Protein AF-A0A6L8FUV5-F1 (afdb_monomer_lite)

Structure (mmCIF, N/CA/C/O backbone):
data_AF-A0A6L8FUV5-F1
#
_entry.id   AF-A0A6L8FUV5-F1
#
loop_
_atom_site.group_PDB
_atom_site.id
_atom_site.type_symbol
_atom_site.label_atom_id
_atom_site.label_alt_id
_atom_site.label_comp_id
_atom_site.label_asym_id
_atom_site.label_entity_id
_atom_site.label_seq_id
_atom_site.pdbx_PDB_ins_code
_atom_site.Cartn_x
_atom_site.Cartn_y
_atom_site.Cartn_z
_atom_site.occupancy
_atom_site.B_iso_or_equiv
_atom_site.auth_seq_id
_atom_site.auth_comp_id
_atom_site.auth_asym_id
_atom_site.auth_atom_id
_atom_site.pdbx_PDB_model_num
ATOM 1 N N . MET A 1 1 ? 2.257 49.151 -21.844 1.00 56.41 1 MET A N 1
ATOM 2 C CA . MET A 1 1 ? 3.592 48.661 -21.426 1.00 56.41 1 MET A CA 1
ATOM 3 C C . MET A 1 1 ? 3.677 48.172 -19.971 1.00 56.41 1 MET A C 1
ATOM 5 O O . MET A 1 1 ? 4.756 47.752 -19.595 1.00 56.41 1 MET A O 1
ATOM 9 N N . LEU A 1 2 ? 2.595 48.133 -19.169 1.00 50.31 2 LEU A N 1
ATOM 10 C CA . LEU A 1 2 ? 2.644 47.531 -17.815 1.00 50.31 2 LEU A CA 1
ATOM 11 C C . LEU A 1 2 ? 1.896 46.191 -17.678 1.00 50.31 2 LEU A C 1
ATOM 13 O O . LEU A 1 2 ? 2.239 45.391 -16.820 1.00 50.31 2 LEU A O 1
ATOM 17 N N . LEU A 1 3 ? 0.916 45.908 -18.542 1.00 48.56 3 LEU A N 1
ATOM 18 C CA . LEU A 1 3 ? 0.110 44.680 -18.451 1.00 48.56 3 LEU A CA 1
ATOM 19 C C . LEU A 1 3 ? 0.784 43.441 -19.067 1.00 48.56 3 LEU A C 1
ATOM 21 O O . LEU A 1 3 ? 0.430 42.326 -18.712 1.00 48.56 3 LEU A O 1
ATOM 25 N N . LEU A 1 4 ? 1.783 43.621 -19.940 1.00 51.88 4 LEU A N 1
ATOM 26 C CA . LEU A 1 4 ? 2.503 42.507 -20.578 1.00 51.88 4 LEU A CA 1
ATOM 27 C C . LEU A 1 4 ? 3.668 41.963 -19.727 1.00 51.88 4 LEU A C 1
ATOM 29 O O . LEU A 1 4 ? 4.172 40.882 -20.004 1.00 51.88 4 LEU A O 1
ATOM 33 N N . ALA A 1 5 ? 4.101 42.704 -18.702 1.00 53.44 5 ALA A N 1
ATOM 34 C CA . ALA A 1 5 ? 5.268 42.354 -17.889 1.00 53.44 5 ALA A CA 1
ATOM 35 C C . ALA A 1 5 ? 4.938 41.416 -16.710 1.00 53.44 5 ALA A C 1
ATOM 37 O O . ALA A 1 5 ? 5.829 40.746 -16.197 1.00 53.44 5 ALA A O 1
ATOM 38 N N . CYS A 1 6 ? 3.669 41.326 -16.295 1.00 51.09 6 CYS A N 1
ATOM 39 C CA . CYS A 1 6 ? 3.273 40.538 -15.119 1.00 51.09 6 CYS A CA 1
ATOM 40 C C . CYS A 1 6 ? 3.114 39.029 -15.376 1.00 51.09 6 CYS A C 1
ATOM 42 O O . CYS A 1 6 ? 3.098 38.260 -14.421 1.00 51.09 6 CYS A O 1
ATOM 44 N N . CYS A 1 7 ? 3.016 38.572 -16.629 1.00 54.59 7 CYS A N 1
ATOM 45 C CA . CYS A 1 7 ? 2.839 37.141 -16.920 1.00 54.59 7 CYS A CA 1
ATOM 46 C C . CYS A 1 7 ? 4.141 36.320 -16.863 1.00 54.59 7 CYS A C 1
ATOM 48 O O . CYS A 1 7 ? 4.081 35.097 -16.900 1.00 54.59 7 CYS A O 1
ATOM 50 N N . LEU A 1 8 ? 5.307 36.963 -16.749 1.00 56.97 8 LEU A N 1
ATOM 51 C CA . LEU A 1 8 ? 6.618 36.296 -16.727 1.00 56.97 8 LEU A CA 1
ATOM 52 C C . LEU A 1 8 ? 7.099 35.907 -15.316 1.00 56.97 8 LEU A C 1
ATOM 54 O O . LEU A 1 8 ? 8.185 35.355 -15.177 1.00 56.97 8 LEU A O 1
ATOM 58 N N . LEU A 1 9 ? 6.308 36.188 -14.275 1.00 60.97 9 LEU A N 1
ATOM 59 C CA . LEU A 1 9 ? 6.670 35.962 -12.868 1.00 60.97 9 LEU A CA 1
ATOM 60 C C . LEU A 1 9 ? 5.755 34.953 -12.154 1.00 60.97 9 LEU A C 1
ATOM 62 O O . LEU A 1 9 ? 5.765 34.876 -10.927 1.00 60.97 9 LEU A O 1
ATOM 66 N N . ALA A 1 10 ? 4.959 34.175 -12.892 1.00 65.44 10 ALA A N 1
ATOM 67 C CA . ALA A 1 10 ? 4.224 33.074 -12.281 1.00 65.44 10 ALA A CA 1
ATOM 68 C C . ALA A 1 10 ? 5.213 31.949 -11.910 1.00 65.44 10 ALA A C 1
ATOM 70 O O . ALA A 1 10 ? 5.972 31.511 -12.779 1.00 65.44 10 ALA A O 1
ATOM 71 N N . PRO A 1 11 ? 5.236 31.466 -10.654 1.00 60.16 11 PRO A N 1
ATOM 72 C CA . PRO A 1 11 ? 6.030 30.299 -10.303 1.00 60.16 11 PRO A CA 1
ATOM 73 C C . PRO A 1 11 ? 5.541 29.115 -11.138 1.00 60.16 11 PRO A C 1
ATOM 75 O O . PRO A 1 11 ? 4.346 28.816 -11.163 1.00 60.16 11 PRO A O 1
ATOM 78 N N . VAL A 1 12 ? 6.460 28.447 -11.836 1.00 66.44 12 VAL A N 1
ATOM 79 C CA . VAL A 1 12 ? 6.174 27.163 -12.477 1.00 66.44 12 VAL A CA 1
ATOM 80 C C . VAL A 1 12 ? 5.816 26.201 -11.349 1.00 66.44 12 VAL A C 1
ATOM 82 O O . VAL A 1 12 ? 6.688 25.770 -10.595 1.00 66.44 12 VAL A O 1
ATOM 85 N N . ALA A 1 13 ? 4.525 25.918 -11.177 1.00 63.41 13 ALA A N 1
ATOM 86 C CA . ALA A 1 13 ? 4.099 24.845 -10.294 1.00 63.41 13 ALA A CA 1
ATOM 87 C C . ALA A 1 13 ? 4.760 23.550 -10.796 1.00 63.41 13 ALA A C 1
ATOM 89 O O . ALA A 1 13 ? 4.796 23.334 -12.012 1.00 63.41 13 ALA A O 1
ATOM 90 N N . PRO A 1 14 ? 5.316 22.705 -9.912 1.00 56.66 14 PRO A N 1
ATOM 91 C CA . PRO A 1 14 ? 5.923 21.455 -10.340 1.00 56.66 14 PRO A CA 1
ATOM 92 C C . PRO A 1 14 ? 4.880 20.656 -11.126 1.00 56.66 14 PRO A C 1
ATOM 94 O O . PRO A 1 14 ? 3.796 20.371 -10.619 1.00 56.66 14 PRO A O 1
ATOM 97 N N . LEU A 1 15 ? 5.190 20.336 -12.384 1.00 56.28 15 LEU A N 1
ATOM 98 C CA . LEU A 1 15 ? 4.361 19.463 -13.201 1.00 56.28 15 LEU A CA 1
ATOM 99 C C . LEU A 1 15 ? 4.454 18.068 -12.575 1.00 56.28 15 LEU A C 1
ATOM 101 O O . LEU A 1 15 ? 5.511 17.438 -12.604 1.00 56.28 15 LEU A O 1
ATOM 105 N N . TRP A 1 16 ? 3.373 17.598 -11.960 1.00 54.22 16 TRP A N 1
ATOM 106 C CA . TRP A 1 16 ? 3.305 16.222 -11.484 1.00 54.22 16 TRP A CA 1
ATOM 107 C C . TRP A 1 16 ? 3.257 15.323 -12.719 1.00 54.22 16 TRP A C 1
ATOM 109 O O . TRP A 1 16 ? 2.202 15.176 -13.330 1.00 54.22 16 TRP A O 1
ATOM 119 N N . ALA A 1 17 ? 4.385 14.747 -13.131 1.00 45.31 17 ALA A N 1
ATOM 120 C CA . ALA A 1 17 ? 4.377 13.684 -14.128 1.00 45.31 17 ALA A CA 1
ATOM 121 C C . ALA A 1 17 ? 3.714 12.439 -13.507 1.00 45.31 17 ALA A C 1
ATOM 123 O O . ALA A 1 17 ? 4.305 11.762 -12.669 1.00 45.31 17 ALA A O 1
ATOM 124 N N . HIS A 1 18 ? 2.464 12.184 -13.897 1.00 52.88 18 HIS A N 1
ATOM 125 C CA . HIS A 1 18 ? 1.641 11.023 -13.519 1.00 52.88 18 HIS A CA 1
ATOM 126 C C . HIS A 1 18 ? 0.955 10.399 -14.753 1.00 52.88 18 HIS A C 1
ATOM 128 O O . HIS A 1 18 ? -0.011 9.660 -14.628 1.00 52.88 18 HIS A O 1
ATOM 134 N N . CYS A 1 19 ? 1.405 10.776 -15.955 1.00 56.56 19 CYS A N 1
ATOM 135 C CA . CYS A 1 19 ? 0.534 10.949 -17.119 1.00 56.56 19 CYS A CA 1
ATOM 136 C C . CYS A 1 19 ? 0.358 9.730 -18.039 1.00 56.56 19 CYS A C 1
ATOM 138 O O . CYS A 1 19 ? -0.220 9.917 -19.100 1.00 56.56 19 CYS A O 1
ATOM 140 N N . GLU A 1 20 ? 0.882 8.542 -17.715 1.00 62.28 20 GLU A N 1
ATOM 141 C CA . GLU A 1 20 ? 0.783 7.343 -18.590 1.00 62.28 20 GLU A CA 1
ATOM 142 C C . GLU A 1 20 ? 1.268 7.568 -20.048 1.00 62.28 20 GLU A C 1
ATOM 144 O O . GLU A 1 20 ? 0.934 6.834 -20.972 1.00 62.28 20 GLU A O 1
ATOM 149 N N . ILE A 1 21 ? 2.097 8.592 -20.261 1.00 61.91 21 ILE A N 1
ATOM 150 C CA . ILE A 1 21 ? 2.781 8.921 -21.520 1.00 61.91 21 ILE A CA 1
ATOM 151 C C . ILE A 1 21 ? 4.257 8.552 -21.313 1.00 61.91 21 ILE A C 1
ATOM 153 O O . ILE A 1 21 ? 4.747 8.743 -20.193 1.00 61.91 21 ILE A O 1
ATOM 157 N N . PRO A 1 22 ? 4.998 8.062 -22.331 1.00 63.16 22 PRO A N 1
ATOM 158 C CA . PRO A 1 22 ? 6.407 7.677 -22.199 1.00 63.16 22 PRO A CA 1
ATOM 159 C C . PRO A 1 22 ? 7.311 8.902 -21.972 1.00 63.16 22 PRO A C 1
ATOM 161 O O . PRO A 1 22 ? 8.020 9.362 -22.862 1.00 63.16 22 PRO A O 1
ATOM 164 N N . CYS A 1 23 ? 7.265 9.459 -20.763 1.00 71.75 23 CYS A N 1
ATOM 165 C CA . CYS A 1 23 ? 7.994 10.660 -20.371 1.00 71.75 23 CYS A CA 1
ATOM 166 C C . CYS A 1 23 ? 9.425 10.355 -19.910 1.00 71.75 23 CYS A C 1
ATOM 168 O O . CYS A 1 23 ? 10.246 11.264 -19.843 1.00 71.75 23 CYS A O 1
ATOM 170 N N . GLY A 1 24 ? 9.730 9.092 -19.585 1.00 71.06 24 GLY A N 1
ATOM 171 C CA . GLY A 1 24 ? 11.054 8.661 -19.131 1.00 71.06 24 GLY A CA 1
ATOM 172 C C . GLY A 1 24 ? 11.455 9.169 -17.740 1.00 71.06 24 GLY A C 1
ATOM 173 O O . GLY A 1 24 ? 12.610 9.015 -17.352 1.00 71.06 24 GLY A O 1
ATOM 174 N N . ILE A 1 25 ? 10.531 9.782 -16.992 1.00 78.12 25 ILE A N 1
ATOM 175 C CA . ILE A 1 25 ? 10.783 10.335 -15.657 1.00 78.12 25 ILE A CA 1
ATOM 176 C C . ILE A 1 25 ? 10.320 9.322 -14.614 1.00 78.12 25 ILE A C 1
ATOM 178 O O . ILE A 1 25 ? 9.123 9.115 -14.425 1.00 78.12 25 ILE A O 1
ATOM 182 N N . TYR A 1 26 ? 11.281 8.726 -13.913 1.00 82.75 26 TYR A N 1
ATOM 183 C CA . TYR A 1 26 ? 11.046 7.687 -12.917 1.00 82.75 26 TYR A CA 1
ATOM 184 C C . TYR A 1 26 ? 11.733 8.052 -11.595 1.00 82.75 26 TYR A C 1
ATOM 186 O O . TYR A 1 26 ? 12.889 8.467 -11.578 1.00 82.75 26 TYR A O 1
ATOM 194 N N . GLY A 1 27 ? 11.013 7.900 -10.485 1.00 86.31 27 GLY A N 1
ATOM 195 C CA . GLY A 1 27 ? 11.493 8.076 -9.115 1.00 86.31 27 GLY A CA 1
ATOM 196 C C . GLY A 1 27 ? 11.312 6.797 -8.297 1.00 86.31 27 GLY A C 1
ATOM 197 O O . GLY A 1 27 ? 10.603 6.812 -7.293 1.00 86.31 27 GLY A O 1
AT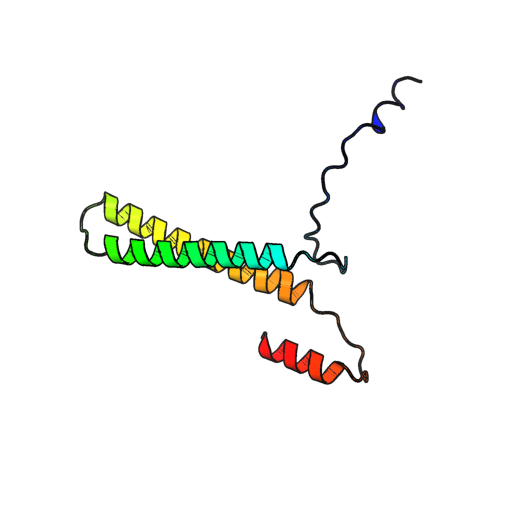OM 198 N N . ASP A 1 28 ? 11.909 5.691 -8.751 1.00 89.06 28 ASP A N 1
ATOM 199 C CA . ASP A 1 28 ? 11.694 4.341 -8.201 1.00 89.06 28 ASP A CA 1
ATOM 200 C C . ASP A 1 28 ? 11.969 4.265 -6.693 1.00 89.06 28 ASP A C 1
ATOM 202 O O . ASP A 1 28 ? 11.180 3.687 -5.951 1.00 89.06 28 ASP A O 1
ATOM 206 N N . GLU A 1 29 ? 13.044 4.899 -6.222 1.00 90.19 29 GLU A N 1
ATOM 207 C CA . GLU A 1 29 ? 13.408 4.915 -4.802 1.00 90.19 29 GLU A CA 1
ATOM 208 C C . GLU A 1 29 ? 12.292 5.514 -3.936 1.00 9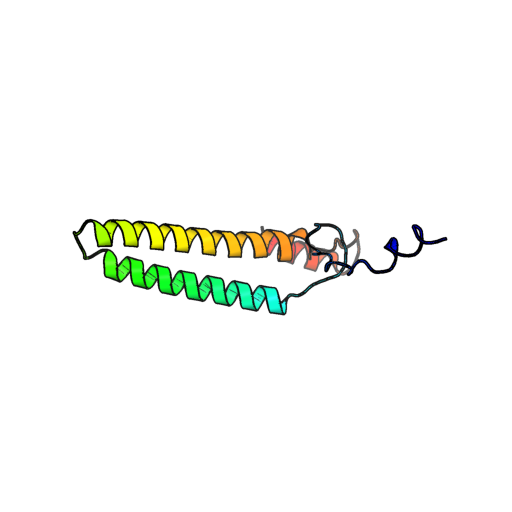0.19 29 GLU A C 1
ATOM 210 O O . GLU A 1 29 ? 11.887 4.914 -2.943 1.00 90.19 29 GLU A O 1
ATOM 215 N N . ALA A 1 30 ? 11.705 6.636 -4.362 1.00 91.12 30 ALA A N 1
ATOM 216 C CA . ALA A 1 30 ? 10.585 7.248 -3.653 1.00 91.12 30 ALA A CA 1
ATOM 217 C C . ALA A 1 30 ? 9.338 6.346 -3.646 1.00 91.12 30 ALA A C 1
ATOM 219 O O . ALA A 1 30 ? 8.579 6.355 -2.679 1.00 91.12 30 ALA A O 1
ATOM 220 N N . ARG A 1 31 ? 9.120 5.549 -4.705 1.00 92.62 31 ARG A N 1
ATOM 221 C CA . ARG A 1 31 ? 8.021 4.569 -4.753 1.00 92.62 31 ARG A CA 1
ATOM 222 C C . ARG A 1 31 ? 8.263 3.412 -3.793 1.00 92.62 31 ARG A C 1
ATOM 224 O O . ARG A 1 31 ? 7.337 3.030 -3.088 1.00 92.62 31 ARG A O 1
ATOM 231 N N . PHE A 1 32 ? 9.487 2.896 -3.717 1.00 93.50 32 PHE A N 1
ATOM 232 C CA . PHE A 1 32 ? 9.825 1.840 -2.764 1.00 93.50 32 PHE A CA 1
ATOM 233 C C . PHE A 1 32 ? 9.734 2.312 -1.314 1.00 93.50 32 PHE A C 1
ATOM 235 O O . PHE A 1 32 ? 9.198 1.581 -0.486 1.00 93.50 32 PHE A O 1
ATOM 242 N N . VAL A 1 33 ? 10.182 3.535 -1.012 1.00 97.31 33 VAL A N 1
ATOM 243 C CA . VAL A 1 33 ? 10.022 4.131 0.324 1.00 97.31 33 VAL A CA 1
ATOM 244 C C . VAL A 1 33 ? 8.541 4.232 0.700 1.00 97.31 33 VAL A C 1
ATOM 246 O O . VAL A 1 33 ? 8.166 3.792 1.784 1.00 97.31 33 VAL A O 1
ATOM 249 N N . ALA A 1 34 ? 7.690 4.725 -0.205 1.00 95.69 34 ALA A N 1
ATOM 250 C CA . ALA A 1 34 ? 6.249 4.810 0.038 1.00 95.69 34 ALA A CA 1
ATOM 251 C C . ALA A 1 34 ? 5.600 3.425 0.236 1.00 95.69 34 ALA A C 1
ATOM 253 O O . ALA A 1 34 ? 4.825 3.241 1.169 1.00 95.69 34 ALA A O 1
ATOM 254 N N . ILE A 1 35 ? 5.965 2.425 -0.578 1.00 97.69 35 ILE A N 1
ATOM 255 C CA . ILE A 1 35 ? 5.478 1.044 -0.412 1.00 97.69 35 ILE A CA 1
ATOM 256 C C . ILE A 1 35 ? 5.915 0.468 0.943 1.00 97.69 35 ILE A C 1
ATOM 258 O O . ILE A 1 35 ? 5.120 -0.188 1.612 1.00 97.69 35 ILE A O 1
ATOM 262 N N . ALA A 1 36 ? 7.156 0.709 1.376 1.00 98.25 36 ALA A N 1
ATOM 263 C CA . ALA A 1 36 ? 7.638 0.248 2.678 1.00 98.25 36 ALA A CA 1
ATOM 264 C C . ALA A 1 36 ? 6.870 0.899 3.846 1.00 98.25 36 ALA A C 1
ATOM 266 O O . ALA A 1 36 ? 6.575 0.240 4.847 1.00 98.25 36 ALA A O 1
ATOM 267 N N . GLU A 1 37 ? 6.504 2.175 3.712 1.00 98.44 37 GLU A N 1
ATOM 268 C CA . GLU A 1 37 ? 5.650 2.876 4.674 1.00 98.44 37 GLU A CA 1
ATOM 269 C C . GLU A 1 37 ? 4.220 2.302 4.702 1.00 98.44 37 GLU A C 1
ATOM 271 O O . GLU A 1 37 ? 3.679 2.044 5.784 1.00 98.44 37 GLU A O 1
ATOM 276 N N . ASP A 1 38 ? 3.627 2.023 3.535 1.00 98.69 38 ASP A N 1
ATOM 277 C CA . ASP A 1 38 ? 2.321 1.361 3.430 1.00 98.69 38 ASP A CA 1
ATOM 278 C C . ASP A 1 38 ? 2.347 -0.035 4.083 1.00 98.69 38 ASP A C 1
ATOM 280 O O . ASP A 1 38 ? 1.450 -0.364 4.861 1.00 98.69 38 ASP A O 1
ATOM 284 N N . LEU A 1 39 ? 3.400 -0.830 3.850 1.00 98.69 39 LEU A N 1
ATOM 285 C CA . LEU A 1 39 ? 3.587 -2.148 4.475 1.00 98.69 39 LEU A CA 1
ATOM 286 C C . LEU A 1 39 ? 3.682 -2.049 6.001 1.00 98.69 39 LEU A C 1
ATOM 288 O O . LEU A 1 39 ? 2.965 -2.753 6.712 1.00 98.69 39 LEU A O 1
ATOM 292 N N . THR A 1 40 ? 4.491 -1.118 6.512 1.00 98.75 40 THR A N 1
ATOM 293 C CA . THR A 1 40 ? 4.611 -0.869 7.959 1.00 98.75 40 THR A CA 1
ATOM 294 C C . THR A 1 40 ? 3.253 -0.495 8.567 1.00 98.75 40 THR A C 1
ATOM 296 O O . THR A 1 40 ? 2.893 -0.915 9.671 1.00 98.75 40 THR A O 1
ATOM 299 N N . THR A 1 41 ? 2.452 0.280 7.833 1.00 98.69 41 THR A N 1
ATOM 300 C CA . THR A 1 41 ? 1.117 0.697 8.272 1.00 98.69 41 THR A CA 1
ATOM 301 C C . THR A 1 41 ? 0.117 -0.462 8.257 1.00 98.69 41 THR A C 1
ATOM 303 O O . THR A 1 41 ? -0.706 -0.576 9.173 1.00 98.69 41 THR A O 1
ATOM 306 N N . ILE A 1 42 ? 0.200 -1.356 7.268 1.00 98.88 42 ILE A N 1
ATOM 307 C CA . ILE A 1 42 ? -0.573 -2.604 7.208 1.00 98.88 42 ILE A CA 1
ATOM 308 C C . ILE A 1 42 ? -0.239 -3.495 8.410 1.00 98.88 42 ILE A C 1
ATOM 310 O O . ILE A 1 42 ? -1.156 -3.922 9.112 1.00 98.88 42 ILE A O 1
ATOM 314 N N . GLU A 1 43 ? 1.044 -3.716 8.704 1.00 98.81 43 GLU A N 1
ATOM 315 C CA . GLU A 1 43 ? 1.497 -4.534 9.841 1.00 98.81 43 GLU A CA 1
ATOM 316 C C . GLU A 1 43 ? 0.988 -3.988 11.180 1.00 98.81 43 GLU A C 1
ATOM 318 O O . GLU A 1 43 ? 0.452 -4.727 12.018 1.00 98.81 43 GLU A O 1
ATOM 323 N N . LYS A 1 44 ? 1.072 -2.666 11.363 1.00 98.75 44 LYS A N 1
ATOM 324 C CA . LYS A 1 44 ? 0.512 -2.000 12.540 1.00 98.75 44 LYS A CA 1
ATOM 325 C C . LYS A 1 44 ? -1.004 -2.179 12.620 1.00 98.75 44 LYS A C 1
ATOM 327 O O . LYS A 1 44 ? -1.521 -2.504 13.687 1.00 98.75 44 LYS A O 1
ATOM 332 N N . SER A 1 45 ? -1.711 -1.994 11.504 1.00 98.75 45 SER A N 1
ATOM 333 C CA . SER A 1 45 ? -3.168 -2.159 11.445 1.00 98.75 45 SER A CA 1
ATOM 334 C C . SER A 1 45 ? -3.573 -3.589 11.812 1.00 98.75 45 SER A C 1
ATOM 336 O O . SER A 1 45 ? -4.496 -3.779 12.598 1.00 98.75 45 SER A O 1
ATOM 338 N N . MET A 1 46 ? -2.845 -4.597 11.322 1.00 98.75 46 MET A N 1
ATOM 339 C CA . MET A 1 46 ? -3.065 -6.005 11.667 1.00 98.75 46 MET A CA 1
ATOM 340 C C . MET A 1 46 ? -2.855 -6.287 13.156 1.00 98.75 46 MET A C 1
ATOM 342 O O . MET A 1 46 ? -3.687 -6.954 13.770 1.00 98.75 46 MET A O 1
ATOM 346 N N . THR A 1 47 ? -1.787 -5.746 13.747 1.00 98.62 47 THR A N 1
ATOM 347 C CA . THR A 1 47 ? -1.526 -5.871 15.191 1.00 98.62 47 THR A CA 1
ATOM 348 C C . THR A 1 47 ? -2.677 -5.285 16.013 1.00 98.62 47 THR A C 1
ATOM 350 O O . THR A 1 47 ? -3.206 -5.945 16.904 1.00 98.62 47 THR A O 1
ATOM 353 N N . GLN A 1 48 ? -3.138 -4.082 15.662 1.00 98.62 48 GLN A N 1
ATOM 354 C CA . GLN A 1 48 ? -4.247 -3.421 16.357 1.00 98.62 48 GLN A CA 1
ATOM 355 C C . GLN A 1 48 ? -5.577 -4.172 16.208 1.00 98.62 48 GLN A C 1
ATOM 357 O O . GLN A 1 48 ? -6.343 -4.265 17.165 1.00 98.62 48 GLN A O 1
ATOM 362 N N . ILE A 1 49 ? -5.853 -4.753 15.035 1.00 98.69 49 ILE A N 1
ATOM 363 C CA . ILE A 1 49 ? -7.034 -5.606 14.829 1.00 98.69 49 ILE A CA 1
ATOM 364 C C . ILE A 1 49 ? -7.003 -6.801 15.788 1.00 98.69 49 ILE A C 1
ATOM 366 O O . ILE A 1 49 ? -8.016 -7.088 16.423 1.00 98.69 49 ILE A O 1
ATOM 370 N N . ALA A 1 50 ? -5.854 -7.473 15.921 1.00 98.31 50 ALA A N 1
ATOM 371 C CA . ALA A 1 50 ? -5.710 -8.620 16.814 1.00 98.31 50 ALA A CA 1
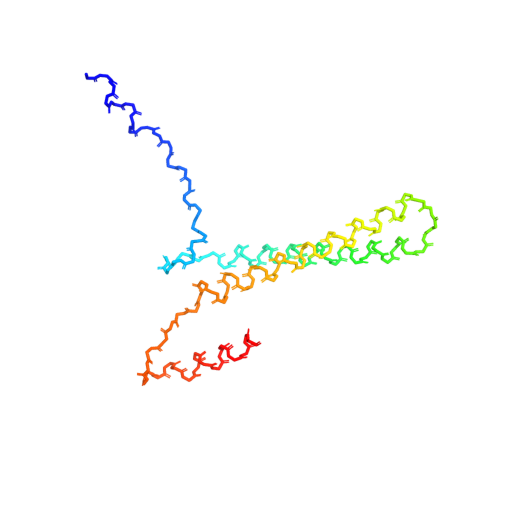ATOM 372 C C . ALA A 1 50 ? -5.919 -8.238 18.292 1.00 98.31 50 ALA A C 1
ATOM 374 O O . ALA A 1 50 ? -6.614 -8.951 19.014 1.00 98.31 50 ALA A O 1
ATOM 375 N N . GLU A 1 51 ? -5.378 -7.097 18.728 1.00 97.88 51 GLU A N 1
ATOM 376 C CA . GLU A 1 51 ? -5.551 -6.577 20.093 1.00 97.88 51 GLU A CA 1
ATOM 377 C C . GLU A 1 51 ? -7.011 -6.208 20.414 1.00 97.88 51 GLU A C 1
ATOM 379 O O . GLU A 1 51 ? -7.497 -6.456 21.521 1.00 97.88 51 GLU A O 1
ATOM 384 N N . LEU A 1 52 ? -7.727 -5.616 19.453 1.00 98.44 52 LEU A N 1
ATOM 385 C CA . LEU A 1 52 ? -9.106 -5.152 19.639 1.00 98.44 52 LEU A CA 1
ATOM 386 C C . LEU A 1 52 ? -10.143 -6.270 19.489 1.00 98.44 52 LEU A C 1
ATOM 388 O O . LEU A 1 52 ? -11.222 -6.168 20.068 1.00 98.44 52 LEU A O 1
ATOM 392 N N . ALA A 1 53 ? -9.833 -7.346 18.760 1.00 96.25 53 ALA A N 1
ATOM 393 C CA . ALA A 1 53 ? -10.759 -8.458 18.522 1.00 96.25 53 ALA A CA 1
ATOM 394 C C . ALA A 1 53 ? -11.215 -9.176 19.808 1.00 96.25 53 ALA A C 1
ATOM 396 O O . ALA A 1 53 ? -12.268 -9.809 19.816 1.00 96.25 53 ALA A O 1
ATOM 397 N N . GLY A 1 54 ? -10.444 -9.075 20.897 1.00 94.12 54 GLY A N 1
ATOM 398 C CA . GLY A 1 54 ? -10.803 -9.625 22.209 1.00 94.12 54 GLY A CA 1
ATOM 399 C C . GLY A 1 54 ? -11.710 -8.730 23.061 1.00 94.12 54 GLY A C 1
ATOM 400 O O . GLY A 1 54 ? -12.064 -9.117 24.173 1.00 94.12 54 GLY A O 1
ATOM 401 N N . GLN A 1 55 ? -12.062 -7.534 22.584 1.00 97.06 55 GLN A N 1
ATOM 402 C CA . GLN A 1 55 ? -12.816 -6.534 23.343 1.00 97.06 55 GLN A CA 1
ATOM 403 C C . GLN A 1 55 ? -14.276 -6.483 22.878 1.00 97.06 55 GLN A C 1
ATOM 405 O O . GLN A 1 55 ? -14.573 -6.658 21.699 1.00 97.06 55 GLN A O 1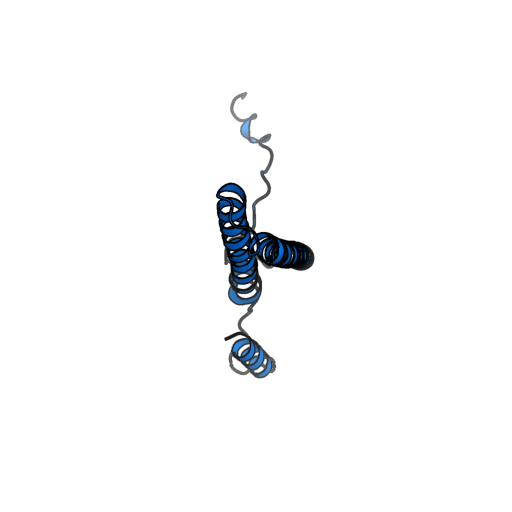
ATOM 410 N N . SER A 1 56 ? -15.205 -6.243 23.808 1.00 96.31 56 SER A N 1
ATOM 411 C CA . SER A 1 56 ? -16.653 -6.303 23.545 1.00 96.31 56 SER A CA 1
ATOM 412 C C . SER A 1 56 ? -17.368 -4.955 23.642 1.00 96.31 56 SER A C 1
ATOM 414 O O . SER A 1 56 ? -18.593 -4.902 23.539 1.00 96.31 56 SER A O 1
ATOM 416 N N . ASP A 1 57 ? -16.647 -3.866 23.898 1.00 98.25 57 ASP A N 1
ATOM 417 C CA . ASP A 1 57 ? -17.236 -2.536 23.984 1.00 98.25 57 ASP A CA 1
ATOM 418 C C . ASP A 1 57 ? -17.386 -1.879 22.599 1.00 98.25 57 ASP A C 1
ATOM 420 O O . ASP A 1 57 ? -16.679 -2.181 21.633 1.00 98.25 57 ASP A O 1
ATOM 424 N N . ALA A 1 58 ? -18.337 -0.948 22.501 1.00 98.25 58 ALA A N 1
ATOM 425 C CA . ALA A 1 58 ? -18.669 -0.289 21.241 1.00 98.25 58 ALA A CA 1
ATOM 426 C C . ALA A 1 58 ? -17.521 0.574 20.691 1.00 98.25 58 ALA A C 1
ATOM 428 O O . ALA A 1 58 ? -17.405 0.747 19.476 1.00 98.25 58 ALA A O 1
ATOM 429 N N . GLN A 1 59 ? -16.676 1.135 21.559 1.00 98.25 59 GLN A N 1
ATOM 430 C CA . GLN A 1 59 ? -15.546 1.942 21.117 1.00 98.25 59 GLN A CA 1
ATOM 431 C C . GLN A 1 59 ? -14.522 1.054 20.408 1.00 98.25 59 GLN A C 1
ATOM 433 O O . GLN A 1 59 ? -14.100 1.394 19.302 1.00 98.25 59 GLN A O 1
ATOM 438 N N . SER A 1 60 ? -14.184 -0.093 20.985 1.00 98.38 60 SER A N 1
ATOM 439 C CA . SER A 1 60 ? -13.238 -1.040 20.397 1.00 98.38 60 SER A CA 1
ATOM 440 C C . SER A 1 60 ? -13.748 -1.655 19.102 1.00 98.38 60 SER A C 1
ATOM 442 O O . SER A 1 60 ? -12.989 -1.733 18.136 1.00 98.38 60 SER A O 1
ATOM 444 N N . ALA A 1 61 ? -15.047 -1.955 19.008 1.00 98.44 61 ALA A N 1
ATOM 445 C CA . ALA A 1 61 ? -15.665 -2.378 17.750 1.00 98.44 61 ALA A CA 1
ATOM 446 C C . ALA A 1 61 ? -15.510 -1.320 16.637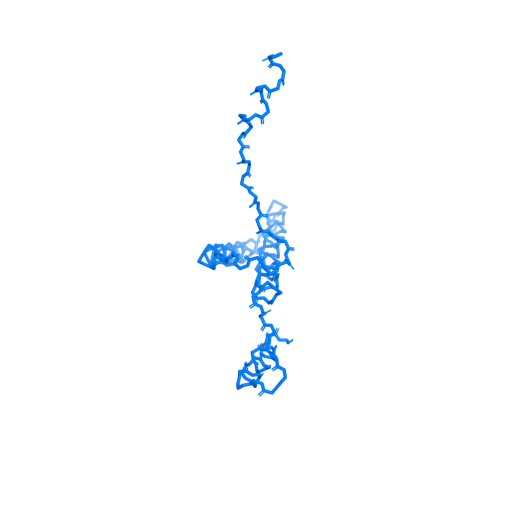 1.00 98.44 61 ALA A C 1
ATOM 448 O O . ALA A 1 61 ? -15.118 -1.636 15.512 1.00 98.44 61 ALA A O 1
ATOM 449 N N . ASN A 1 62 ? -15.747 -0.043 16.959 1.00 98.56 62 ASN A N 1
ATOM 450 C CA . ASN A 1 62 ? -15.577 1.054 16.005 1.00 98.56 62 ASN A CA 1
ATOM 451 C C . ASN A 1 62 ? -14.113 1.241 15.580 1.00 98.56 62 ASN A C 1
ATOM 453 O O . ASN A 1 62 ? -13.843 1.540 14.416 1.00 98.56 62 ASN A O 1
ATOM 457 N N . GLN A 1 63 ? -13.158 1.080 16.501 1.00 98.69 63 GLN A N 1
ATOM 458 C CA . GLN A 1 63 ? -11.735 1.181 16.165 1.00 98.69 63 GLN A CA 1
ATOM 459 C C . GLN A 1 63 ? -11.260 -0.004 15.326 1.00 98.69 63 GLN A C 1
ATOM 461 O O . GLN A 1 63 ? -10.521 0.199 14.367 1.00 98.69 63 GLN A O 1
ATOM 466 N N . LEU A 1 64 ? -11.732 -1.217 15.617 1.00 98.75 64 LEU A N 1
ATOM 467 C CA . LEU A 1 64 ? -11.426 -2.399 14.816 1.00 98.75 64 LEU A CA 1
ATOM 468 C C . LEU A 1 64 ? -11.859 -2.191 13.362 1.00 98.75 64 LEU A C 1
ATOM 470 O O . LEU A 1 64 ? -11.057 -2.394 12.452 1.00 98.75 64 LEU A O 1
ATOM 474 N N . ALA A 1 65 ? -13.083 -1.705 13.135 1.00 98.62 65 ALA A N 1
ATOM 475 C CA . ALA A 1 65 ? -13.576 -1.414 11.789 1.00 98.62 65 ALA A CA 1
ATOM 476 C C . ALA A 1 65 ? -12.695 -0.389 11.048 1.00 98.62 65 ALA A C 1
ATOM 478 O O . ALA A 1 65 ? -12.416 -0.552 9.860 1.00 98.62 65 ALA A O 1
ATOM 479 N N . ARG A 1 66 ? -12.203 0.642 11.749 1.00 98.81 66 ARG A N 1
ATOM 480 C CA . ARG A 1 66 ? -11.287 1.643 11.178 1.00 98.81 66 ARG A CA 1
ATOM 481 C C . ARG A 1 66 ? -9.930 1.052 10.818 1.00 98.81 66 ARG A C 1
ATOM 483 O O . ARG A 1 66 ? -9.420 1.361 9.748 1.00 98.81 66 ARG A O 1
ATOM 490 N N . TRP A 1 67 ? -9.360 0.197 11.666 1.00 98.81 67 TRP A N 1
ATOM 491 C CA . TRP A 1 67 ? -8.088 -0.463 11.368 1.00 98.81 67 TRP A CA 1
ATOM 492 C C . TRP A 1 67 ? -8.199 -1.435 10.195 1.00 98.81 67 TRP A C 1
ATOM 494 O O . TRP A 1 67 ? -7.288 -1.488 9.371 1.00 98.81 67 TRP A O 1
ATOM 504 N N . VAL A 1 68 ? -9.325 -2.145 10.067 1.00 98.81 68 VAL A N 1
ATOM 505 C CA . VAL A 1 68 ? -9.614 -2.966 8.881 1.00 98.81 68 VAL A CA 1
ATOM 506 C C . VAL A 1 68 ? -9.674 -2.088 7.634 1.00 98.81 68 VAL A C 1
ATOM 508 O O . VAL A 1 68 ? -8.954 -2.355 6.678 1.00 98.81 68 VAL A O 1
ATOM 511 N N . ALA A 1 69 ? -10.458 -1.007 7.656 1.00 98.81 69 ALA A N 1
ATOM 512 C CA . ALA A 1 69 ? -10.556 -0.094 6.519 1.00 98.81 69 ALA A CA 1
ATOM 513 C C . ALA A 1 69 ? -9.196 0.522 6.142 1.00 98.81 69 ALA A C 1
ATOM 515 O O . ALA A 1 69 ? -8.856 0.585 4.965 1.00 98.81 69 ALA A O 1
ATOM 516 N N . ASN A 1 70 ? -8.389 0.916 7.133 1.00 98.75 70 ASN A N 1
ATOM 517 C CA . ASN A 1 70 ? -7.045 1.445 6.916 1.00 98.75 70 ASN A CA 1
ATOM 518 C C . ASN A 1 70 ? -6.128 0.405 6.253 1.00 98.75 70 ASN A C 1
ATOM 520 O O . ASN A 1 70 ? -5.451 0.712 5.277 1.00 98.75 70 ASN A O 1
ATOM 524 N N . LYS A 1 71 ? -6.143 -0.845 6.733 1.00 98.75 71 LYS A N 1
ATOM 525 C CA . LYS A 1 71 ? -5.376 -1.948 6.138 1.00 98.75 71 LYS A CA 1
ATOM 526 C C . LYS A 1 71 ? -5.703 -2.130 4.652 1.00 98.75 71 LYS A C 1
ATOM 528 O O . LYS A 1 71 ? -4.784 -2.230 3.844 1.00 98.75 71 LYS A O 1
ATOM 533 N N . GLU A 1 72 ? -6.988 -2.163 4.301 1.00 98.75 72 GLU A N 1
ATOM 534 C CA . GLU A 1 72 ? -7.421 -2.341 2.907 1.00 98.75 72 GLU A CA 1
ATOM 535 C C . GLU A 1 72 ? -7.055 -1.136 2.029 1.00 98.75 72 GLU A C 1
ATOM 537 O O . GLU A 1 72 ? -6.589 -1.306 0.906 1.00 98.75 72 GLU A O 1
ATOM 542 N N . GLU A 1 73 ? -7.192 0.084 2.549 1.00 98.75 73 GLU A N 1
ATOM 543 C CA . GLU A 1 73 ? -6.797 1.305 1.842 1.00 98.75 73 GLU A CA 1
ATOM 544 C C . GLU A 1 73 ? -5.297 1.310 1.502 1.00 98.75 73 GLU A C 1
ATOM 546 O O . GLU A 1 73 ? -4.918 1.550 0.356 1.00 98.75 73 GLU A O 1
ATOM 551 N N . HIS A 1 74 ? -4.428 0.981 2.461 1.00 98.75 74 HIS A N 1
ATOM 552 C CA . HIS A 1 74 ? -2.988 0.894 2.207 1.00 98.75 74 HIS A CA 1
ATOM 553 C C . HIS A 1 74 ? -2.630 -0.269 1.265 1.00 98.75 74 HIS A C 1
ATOM 555 O O . HIS A 1 74 ? -1.775 -0.114 0.392 1.00 98.75 74 HIS A O 1
ATOM 561 N N . ALA A 1 75 ? -3.326 -1.408 1.352 1.00 98.56 75 ALA A N 1
ATOM 562 C CA . ALA A 1 75 ? -3.147 -2.501 0.395 1.00 98.56 75 ALA A CA 1
ATOM 563 C C . ALA A 1 75 ? -3.530 -2.083 -1.038 1.00 98.56 75 ALA A C 1
ATOM 565 O O . ALA A 1 75 ? -2.849 -2.457 -1.997 1.00 98.56 75 ALA A O 1
ATOM 566 N N . ASN A 1 76 ? -4.583 -1.277 -1.198 1.00 98.38 76 ASN A N 1
ATOM 567 C CA . ASN A 1 76 ? -4.986 -0.730 -2.494 1.00 98.38 76 ASN A CA 1
ATOM 568 C C . ASN A 1 76 ? -3.951 0.253 -3.054 1.00 98.38 76 ASN A C 1
ATOM 570 O O . ASN A 1 76 ? -3.698 0.243 -4.258 1.00 98.38 76 ASN A O 1
ATOM 574 N N .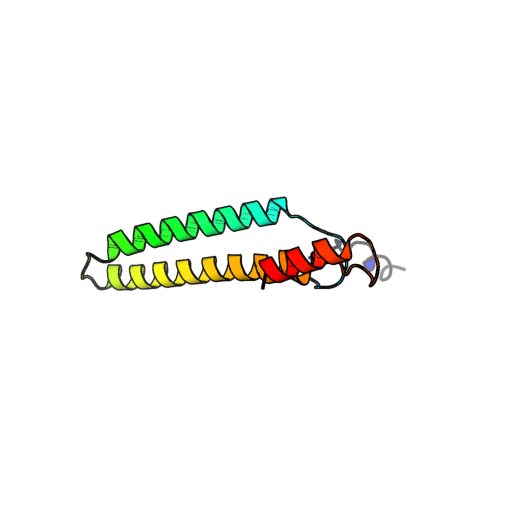 ARG A 1 77 ? -3.307 1.066 -2.207 1.00 98.00 77 ARG A N 1
ATOM 575 C CA . ARG A 1 77 ? -2.226 1.973 -2.637 1.00 98.00 77 ARG A CA 1
ATOM 576 C C . ARG A 1 77 ? -1.038 1.216 -3.207 1.00 98.00 77 ARG A C 1
ATOM 578 O O . ARG A 1 77 ? -0.572 1.564 -4.291 1.00 98.00 77 ARG A O 1
ATOM 585 N N . ILE A 1 78 ? -0.608 0.144 -2.540 1.00 97.44 78 ILE A N 1
ATOM 586 C CA . ILE A 1 78 ? 0.469 -0.718 -3.042 1.00 97.44 78 ILE A CA 1
ATOM 587 C C . ILE A 1 78 ? 0.084 -1.303 -4.405 1.00 97.44 78 ILE A C 1
ATOM 589 O O . ILE A 1 78 ? 0.846 -1.167 -5.361 1.00 97.44 78 ILE A O 1
ATOM 593 N N . GLN A 1 79 ? -1.111 -1.894 -4.524 1.00 95.38 79 GLN A N 1
ATOM 594 C CA . GLN A 1 79 ? -1.601 -2.448 -5.794 1.00 95.38 79 GLN A CA 1
ATOM 595 C C . GLN A 1 79 ? -1.635 -1.393 -6.904 1.00 95.38 79 GLN A C 1
ATOM 597 O O . GLN A 1 79 ? -1.204 -1.658 -8.028 1.00 95.38 79 GLN A O 1
ATOM 602 N N . HIS A 1 80 ? -2.104 -0.186 -6.587 1.00 93.69 80 HIS A N 1
ATOM 603 C CA . HIS A 1 80 ? -2.159 0.922 -7.529 1.00 93.69 80 HIS A CA 1
ATOM 604 C C . HIS A 1 80 ? -0.762 1.340 -7.991 1.00 93.69 80 HIS A C 1
ATOM 606 O O . HIS A 1 80 ? -0.544 1.464 -9.191 1.00 93.69 80 HIS A O 1
ATOM 612 N N . VAL A 1 81 ? 0.203 1.507 -7.081 1.00 92.00 81 VAL A N 1
ATOM 613 C CA . VAL A 1 81 ? 1.584 1.859 -7.445 1.00 92.00 81 VAL A CA 1
ATOM 614 C C . VAL A 1 81 ? 2.223 0.756 -8.285 1.00 92.00 81 VAL A C 1
ATOM 616 O O . VAL A 1 81 ? 2.808 1.048 -9.324 1.00 92.00 81 VAL A O 1
ATOM 619 N N . VAL A 1 82 ? 2.091 -0.511 -7.892 1.00 90.44 82 VAL A N 1
ATOM 620 C CA . VAL A 1 82 ? 2.633 -1.637 -8.669 1.00 90.44 82 VAL A CA 1
ATOM 621 C C . VAL A 1 82 ? 2.053 -1.649 -10.082 1.00 90.44 82 VAL A C 1
ATOM 623 O O . VAL A 1 82 ? 2.803 -1.643 -11.057 1.00 90.44 82 VAL A O 1
ATOM 626 N N . THR A 1 83 ? 0.732 -1.560 -10.199 1.00 88.19 83 THR A N 1
ATOM 627 C CA . THR A 1 83 ? 0.053 -1.622 -11.496 1.00 88.19 83 THR A CA 1
ATOM 628 C C . THR A 1 83 ? 0.354 -0.386 -12.348 1.00 88.19 83 THR A C 1
ATOM 630 O O . THR A 1 83 ? 0.811 -0.506 -13.480 1.00 88.19 83 THR A O 1
ATOM 633 N N . GLN A 1 84 ? 0.153 0.818 -11.813 1.00 86.19 84 GLN A N 1
ATOM 634 C CA . GLN A 1 84 ? 0.229 2.051 -12.602 1.00 86.19 84 GLN A CA 1
ATOM 635 C C . GLN A 1 84 ? 1.647 2.562 -12.827 1.00 86.19 84 GLN A C 1
ATOM 637 O O . GLN A 1 84 ? 1.926 3.217 -13.823 1.00 86.19 84 GLN A O 1
ATOM 642 N N . TYR A 1 85 ? 2.571 2.314 -11.907 1.00 85.88 85 TYR A N 1
ATOM 643 C CA . TYR A 1 85 ? 3.930 2.823 -12.051 1.00 85.88 85 TYR A CA 1
ATOM 644 C C . TYR A 1 85 ? 4.870 1.757 -12.619 1.00 85.88 85 TYR A C 1
ATOM 646 O O . TYR A 1 85 ? 5.607 2.021 -13.569 1.00 85.88 85 TYR A O 1
ATOM 654 N N . PHE A 1 86 ? 4.842 0.538 -12.077 1.00 83.12 86 PHE A N 1
ATOM 655 C CA . PHE A 1 86 ? 5.795 -0.501 -12.475 1.00 83.12 86 PHE A CA 1
ATOM 656 C C . PHE A 1 86 ? 5.340 -1.339 -13.667 1.00 83.12 86 PHE A C 1
ATOM 658 O O . PHE A 1 86 ? 6.196 -1.796 -14.423 1.00 83.12 86 PHE A O 1
ATOM 665 N N . MET A 1 87 ? 4.034 -1.521 -13.870 1.00 80.88 87 MET A N 1
ATOM 666 C CA . MET A 1 87 ? 3.538 -2.242 -15.043 1.00 80.88 87 MET A CA 1
ATOM 667 C C . MET A 1 87 ? 3.257 -1.273 -16.196 1.00 80.88 87 MET A C 1
ATOM 669 O O . MET A 1 87 ? 3.911 -1.365 -17.226 1.00 80.88 87 MET A O 1
ATOM 673 N N . THR A 1 88 ? 2.373 -0.283 -16.051 1.00 79.62 88 THR A N 1
ATOM 674 C CA . THR A 1 88 ? 1.963 0.526 -17.220 1.00 79.62 88 THR A CA 1
ATOM 675 C C . THR A 1 88 ? 3.004 1.560 -17.669 1.00 79.62 88 THR A C 1
ATOM 677 O O . THR A 1 88 ? 3.256 1.686 -18.863 1.00 79.62 88 THR A O 1
ATOM 680 N N . GLN A 1 89 ? 3.666 2.275 -16.752 1.00 76.88 89 GLN A N 1
ATOM 681 C CA . GLN A 1 89 ? 4.613 3.344 -17.127 1.00 76.88 89 GLN A CA 1
ATOM 682 C C . GLN A 1 89 ? 6.026 2.853 -17.485 1.00 76.88 89 GLN A C 1
ATOM 684 O O . GLN A 1 89 ? 6.784 3.577 -18.135 1.00 76.88 89 GLN A O 1
ATOM 689 N N . ARG A 1 90 ? 6.422 1.662 -17.023 1.00 73.94 90 ARG A N 1
ATOM 690 C CA . ARG A 1 90 ? 7.807 1.153 -17.098 1.00 73.94 90 ARG A CA 1
ATOM 691 C C . ARG A 1 90 ? 8.024 0.088 -18.169 1.00 73.94 90 ARG A C 1
ATOM 693 O O . ARG A 1 90 ? 9.174 -0.191 -18.512 1.00 73.94 90 ARG A O 1
ATOM 700 N N . LEU A 1 91 ? 6.959 -0.509 -18.696 1.00 71.06 91 LEU A N 1
ATOM 701 C CA . LEU A 1 91 ? 7.069 -1.483 -19.772 1.00 71.06 91 LEU A CA 1
ATOM 702 C C . LEU A 1 91 ? 7.321 -0.763 -21.096 1.00 71.06 91 LEU A C 1
ATOM 704 O O . LEU A 1 91 ? 6.429 -0.156 -21.681 1.00 71.06 91 LEU A O 1
ATOM 708 N N . LYS A 1 92 ? 8.563 -0.846 -21.576 1.00 73.44 92 LYS A N 1
ATOM 709 C CA . LYS A 1 92 ? 8.913 -0.447 -22.937 1.00 73.44 92 LYS A CA 1
ATOM 710 C C . LYS A 1 92 ? 8.718 -1.641 -23.859 1.00 73.44 92 LYS A C 1
ATOM 712 O O . LYS A 1 92 ? 9.317 -2.689 -23.623 1.00 73.44 92 LYS A O 1
ATOM 717 N N . GLU A 1 93 ? 7.906 -1.473 -24.894 1.00 76.31 93 GLU A N 1
ATOM 718 C CA . GLU A 1 93 ? 7.771 -2.487 -25.933 1.00 76.31 93 GLU A CA 1
ATOM 719 C C . GLU A 1 93 ? 9.119 -2.714 -26.635 1.00 76.31 93 GLU A C 1
ATOM 721 O O . GLU A 1 93 ? 9.879 -1.777 -26.895 1.00 76.31 93 GLU A O 1
ATOM 726 N N . VAL A 1 94 ? 9.430 -3.984 -26.883 1.00 83.25 94 VAL A N 1
ATOM 727 C CA . VAL A 1 94 ? 10.592 -4.415 -27.666 1.00 83.25 94 VAL A CA 1
ATOM 728 C C . VAL A 1 94 ? 10.077 -4.862 -29.026 1.00 83.25 94 VAL A C 1
ATOM 730 O O . VAL A 1 94 ? 9.132 -5.643 -29.052 1.00 83.25 94 VAL A O 1
ATOM 733 N N . GLU A 1 95 ? 10.668 -4.400 -30.126 1.00 87.88 95 GLU A N 1
ATOM 734 C CA . GLU A 1 95 ? 10.208 -4.727 -31.483 1.00 87.88 95 GLU A CA 1
ATOM 735 C C . GLU A 1 95 ? 10.215 -6.242 -31.754 1.00 87.88 95 GLU A C 1
ATOM 737 O O . GLU A 1 95 ? 10.948 -7.025 -31.136 1.00 87.88 95 GLU A O 1
ATOM 742 N N . GLU A 1 96 ? 9.375 -6.684 -32.690 1.00 83.94 96 GLU A N 1
ATOM 743 C CA . GLU A 1 96 ? 9.372 -8.087 -33.099 1.00 83.94 96 GLU A CA 1
ATOM 744 C C . GLU A 1 96 ? 10.682 -8.463 -33.803 1.00 83.94 96 GLU A C 1
ATOM 746 O O . GLU A 1 96 ? 11.101 -7.823 -34.762 1.00 83.94 96 GLU A O 1
ATOM 751 N N . GLY A 1 97 ? 11.317 -9.541 -33.332 1.00 84.81 97 GLY A N 1
ATOM 752 C CA . GLY A 1 97 ? 12.584 -10.042 -33.872 1.00 84.81 97 GLY A CA 1
ATOM 753 C C . GLY A 1 97 ? 13.840 -9.549 -33.146 1.00 84.81 97 GLY A C 1
ATOM 754 O O . GLY A 1 97 ? 14.910 -10.107 -33.385 1.00 84.81 97 GLY A O 1
ATOM 755 N N . ASP A 1 98 ? 13.722 -8.587 -32.227 1.00 91.25 98 ASP A N 1
ATOM 756 C CA . ASP A 1 98 ? 14.849 -8.125 -31.412 1.00 91.25 98 ASP A CA 1
ATOM 757 C C . ASP A 1 98 ? 15.252 -9.152 -30.340 1.00 91.25 98 ASP A C 1
ATOM 759 O O . ASP A 1 98 ? 14.413 -9.817 -29.722 1.00 91.25 98 ASP A O 1
ATOM 763 N N . GLU A 1 99 ? 16.555 -9.218 -30.046 1.00 87.81 99 GLU A N 1
ATOM 764 C CA . GLU A 1 99 ? 17.159 -10.147 -29.072 1.00 87.81 99 GLU A CA 1
ATOM 765 C C . GLU A 1 99 ? 16.522 -10.041 -27.667 1.00 87.81 99 GLU A C 1
ATOM 767 O O . GLU A 1 99 ? 16.450 -11.018 -26.923 1.00 87.81 99 GLU A O 1
ATOM 772 N N . GLY A 1 100 ? 15.975 -8.870 -27.315 1.00 84.50 100 GLY A N 1
ATOM 773 C CA . GLY A 1 100 ? 15.323 -8.615 -26.027 1.00 84.50 100 GLY A CA 1
ATOM 774 C C . GLY A 1 100 ? 13.870 -9.098 -25.897 1.00 84.50 100 GLY A C 1
ATOM 775 O O . GLY A 1 100 ? 13.335 -9.077 -24.785 1.00 84.50 100 GLY A O 1
ATOM 776 N N . ARG A 1 101 ? 13.210 -9.529 -26.984 1.00 87.94 101 ARG A N 1
ATOM 777 C CA . ARG A 1 101 ? 11.760 -9.823 -26.994 1.00 87.94 101 ARG A CA 1
ATOM 778 C C . ARG A 1 101 ? 11.390 -11.006 -26.095 1.00 87.94 101 ARG A C 1
ATOM 780 O O . ARG A 1 101 ? 10.375 -10.955 -25.406 1.00 87.94 101 ARG A O 1
ATOM 787 N N . ALA A 1 102 ? 12.223 -12.047 -26.048 1.00 89.25 102 ALA A N 1
ATOM 788 C CA . ALA A 1 102 ? 11.971 -13.220 -25.207 1.00 89.25 102 ALA A CA 1
ATOM 789 C C . ALA A 1 102 ? 11.972 -12.863 -23.708 1.00 89.25 102 ALA A C 1
ATOM 791 O O . ALA A 1 102 ? 11.027 -13.191 -22.994 1.00 89.25 102 ALA A O 1
ATOM 792 N N . ALA A 1 103 ? 12.984 -12.115 -23.255 1.00 85.69 103 ALA A N 1
ATOM 793 C CA . ALA A 1 103 ? 13.089 -11.659 -21.868 1.00 85.69 103 ALA A CA 1
ATOM 794 C C . ALA A 1 103 ? 12.006 -10.627 -21.503 1.00 85.69 103 ALA A C 1
ATOM 796 O O . ALA A 1 103 ? 11.560 -10.574 -20.358 1.00 85.69 103 ALA A O 1
ATOM 797 N N . TYR A 1 104 ? 11.581 -9.796 -22.461 1.00 84.06 104 TYR A N 1
ATOM 798 C CA . TYR A 1 104 ? 10.432 -8.904 -22.289 1.00 84.06 104 TYR A CA 1
ATOM 799 C C . TYR A 1 104 ? 9.145 -9.701 -22.028 1.00 84.06 104 TYR A C 1
ATOM 801 O O . TYR A 1 104 ? 8.475 -9.460 -21.026 1.00 84.06 104 TYR A O 1
ATOM 809 N N . ASN A 1 105 ? 8.851 -10.705 -22.860 1.00 86.56 105 ASN A N 1
ATOM 810 C CA . ASN A 1 105 ? 7.663 -11.547 -22.714 1.00 86.56 105 ASN A CA 1
ATOM 811 C C . ASN A 1 105 ? 7.657 -12.340 -21.400 1.00 86.56 105 ASN A C 1
ATOM 813 O O . ASN A 1 105 ? 6.625 -12.415 -20.742 1.00 86.56 105 ASN A O 1
ATOM 817 N N . GLU A 1 106 ? 8.796 -12.900 -20.988 1.00 85.94 106 GLU A N 1
ATOM 818 C CA . GLU A 1 106 ? 8.913 -13.608 -19.706 1.00 85.94 106 GLU A CA 1
ATOM 819 C C . GLU A 1 106 ? 8.546 -12.698 -18.525 1.00 85.94 106 GLU A C 1
ATOM 821 O O . GLU A 1 106 ? 7.745 -13.073 -17.670 1.00 85.94 106 GLU A O 1
ATOM 826 N N . LYS A 1 107 ? 9.068 -11.464 -18.512 1.00 80.12 107 LYS A N 1
ATOM 827 C CA . LYS A 1 107 ? 8.745 -10.475 -17.475 1.00 80.12 107 LYS A CA 1
ATOM 828 C C . LYS A 1 107 ? 7.267 -10.093 -17.482 1.00 80.12 107 LYS A C 1
ATOM 830 O O . LYS A 1 107 ? 6.703 -9.929 -16.407 1.00 80.12 107 LYS A O 1
ATOM 835 N N . LEU A 1 108 ? 6.648 -9.963 -18.658 1.00 78.06 108 LEU A N 1
ATOM 836 C CA . LEU A 1 108 ? 5.208 -9.711 -18.761 1.00 78.06 108 LEU A CA 1
ATOM 837 C C . LEU A 1 108 ? 4.391 -10.849 -18.152 1.00 78.06 108 LEU A C 1
ATOM 839 O O . LEU A 1 108 ? 3.486 -10.583 -17.372 1.00 78.06 108 LEU A O 1
ATOM 843 N N . VAL A 1 109 ? 4.728 -12.099 -18.479 1.00 81.44 109 VAL A N 1
ATOM 844 C CA . VAL A 1 109 ? 4.017 -13.285 -17.978 1.00 81.44 109 VAL A CA 1
ATOM 845 C C . VAL A 1 109 ? 4.151 -13.423 -16.463 1.00 81.44 109 VAL A C 1
ATOM 847 O O . VAL A 1 109 ? 3.187 -13.783 -15.807 1.00 81.44 109 VAL A O 1
ATOM 850 N N . LEU A 1 110 ? 5.315 -13.113 -15.887 1.00 75.81 110 LEU A N 1
ATOM 851 C CA . LEU A 1 110 ? 5.512 -13.159 -14.431 1.00 75.81 110 LEU A CA 1
ATOM 852 C C . LEU A 1 110 ? 4.684 -12.117 -13.663 1.00 75.81 110 LEU A C 1
ATOM 854 O O . LEU A 1 110 ? 4.486 -12.266 -12.459 1.00 75.81 110 LEU A O 1
ATOM 858 N N . LEU A 1 111 ? 4.261 -11.049 -14.338 1.00 61.88 111 LEU A N 1
ATOM 859 C CA . LEU A 1 111 ? 3.527 -9.927 -13.755 1.00 61.88 111 LEU A CA 1
ATOM 860 C C . LEU A 1 111 ? 2.020 -9.968 -14.078 1.00 61.88 111 LEU A C 1
ATOM 862 O O . LEU A 1 111 ? 1.317 -9.031 -13.705 1.00 61.88 111 LEU A O 1
ATOM 866 N N . HIS A 1 112 ? 1.534 -11.006 -14.771 1.00 50.38 112 HIS A N 1
ATOM 867 C CA . HIS A 1 112 ? 0.133 -11.204 -15.170 1.00 50.38 112 HIS A CA 1
ATOM 868 C C . HIS A 1 112 ? -0.494 -12.380 -14.414 1.00 50.38 112 HIS A C 1
ATOM 870 O O . HIS A 1 112 ? -1.682 -12.265 -14.040 1.00 50.38 112 HIS A O 1
#

pLDDT: mean 84.03, std 16.29, range [45.31, 98.88]

Radius of gyration: 22.56 Å; chains: 1; bounding box: 36×62×58 Å

Secondary structure (DSSP, 8-state):
--SSSGGGG---------SSS------HHHHHHHHHHHHHHHHHHHHHHHHHTT--SHHHHHHHHHHHHHHHHHHHHHHHHIIIIIIITT-----TT-TTHHHHHHHHHHT-

Foldseek 3Di:
DPPVPPVVPDPPDPDPPLDLDQPVDDDVVVLVVLLVVLVVLLVVLVVLLVVLVPDDDPVSVVVNVVSVVSNVVSVVVNVCCCCRPVPRRPLDDDDPPDPCNVVSVVVVVVSD

Sequence (112 aa):
MLLLACCLLAPVAPLWAHCEIPCGIYGDEARFVAIAEDLTTIEKSMTQIAELAGQSDAQSANQLARWVANKEEHANRIQHVVTQYFMTQRLKEVEEGDEGRAAYNEKLVLLH